Protein AF-A0A2R6EE18-F1 (afdb_monomer)

Radius of gyration: 16.75 Å; Cα contacts (8 Å, |Δi|>4): 139; chains: 1; bounding box: 54×38×44 Å

Sequence (121 aa):
MPPSVARARTWTATSTTGRAPATATWRSQGAEKVIPVQILRSKRIEEQAADDEWLAASTEKGFIAWLNKCTHYCCVPGFKHLPTVNAEQENRVYCQCHQSTYDPFTQKLRTVPGRPRPEDR

Secondary structure (DSSP, 8-state):
-PPP-----------TTS-SPEEEESS-TT-SS--EEEEEE-HHHHHHTTT-HHHHHH-STTEEEEESS-TTTS---EET-S--SSGGGTT-EEEGGGTEEE-TT-----PPPPPPPPS--

Nearest PDB structures (foldseek):
  1ua2-assembly4_D  TM=3.202E-01  e=3.188E+00  Homo sapiens
  6vph-assembly1_A-2  TM=3.956E-01  e=7.258E+00  Homo sapiens

Foldseek 3Di:
DDDDDPDPPDFDAPDPPLFAWGKDFDPCVVNPDTFIKIKGADVLLVVVLVVDVVSVVVDDNRMDMDGQADPPPGAGWGACPDDDPDPVQNGWTFGPPVGDTDHRSDDDDDDDDDDPDDPPD

Mean predicted aligned error: 10.05 Å

Structure (mmCIF, N/CA/C/O backbone):
data_AF-A0A2R6EE18-F1
#
_entry.id   AF-A0A2R6EE18-F1
#
loop_
_atom_site.group_PDB
_atom_site.id
_atom_site.type_symbol
_atom_site.label_atom_id
_atom_site.label_alt_id
_atom_site.label_comp_id
_atom_site.label_asym_id
_atom_site.label_entity_id
_atom_site.label_seq_id
_atom_site.pdbx_PDB_ins_code
_atom_site.Cartn_x
_atom_site.Cartn_y
_atom_site.Cartn_z
_atom_site.occupancy
_atom_site.B_iso_or_equiv
_atom_site.auth_seq_id
_atom_site.auth_comp_id
_atom_site.auth_asym_id
_atom_site.auth_atom_id
_atom_site.pdbx_PDB_model_num
ATOM 1 N N . MET A 1 1 ? -34.864 -3.792 -9.881 1.00 37.97 1 MET A N 1
ATOM 2 C CA . MET A 1 1 ? -34.123 -2.634 -9.333 1.00 37.97 1 MET A CA 1
ATOM 3 C C . MET A 1 1 ? -32.744 -3.120 -8.910 1.00 37.97 1 MET A C 1
ATOM 5 O O . MET A 1 1 ? -32.705 -3.996 -8.056 1.00 37.97 1 MET A O 1
ATOM 9 N N . PRO A 1 2 ? -31.634 -2.666 -9.516 1.00 35.03 2 PRO A N 1
ATOM 10 C CA . PRO A 1 2 ? -30.309 -3.044 -9.036 1.00 35.03 2 PRO A CA 1
ATOM 11 C C . PRO A 1 2 ? -29.978 -2.253 -7.755 1.00 35.03 2 PRO A C 1
ATOM 13 O O . PRO A 1 2 ? -30.399 -1.097 -7.637 1.00 35.03 2 PRO A O 1
ATOM 16 N N . PRO A 1 3 ? -29.262 -2.844 -6.783 1.00 36.88 3 PRO A N 1
ATOM 17 C CA . PRO A 1 3 ? -28.886 -2.148 -5.559 1.00 36.88 3 PRO A CA 1
ATOM 18 C C . PRO A 1 3 ? -27.892 -1.025 -5.873 1.00 36.88 3 PRO A C 1
ATOM 20 O O . PRO A 1 3 ? -26.990 -1.176 -6.700 1.00 36.88 3 PRO A O 1
ATOM 23 N N . SER A 1 4 ? -28.073 0.125 -5.223 1.00 43.38 4 SER A N 1
ATOM 24 C CA . SER A 1 4 ? -27.206 1.283 -5.400 1.00 43.38 4 SER A CA 1
ATOM 25 C C . SER A 1 4 ? -25.805 0.976 -4.869 1.00 43.38 4 SER A C 1
ATOM 27 O O . SER A 1 4 ? -25.587 0.725 -3.686 1.00 43.38 4 SER A O 1
ATOM 29 N N . VAL A 1 5 ? -24.818 1.003 -5.762 1.00 42.66 5 VAL A N 1
ATOM 30 C CA . VAL A 1 5 ? -23.410 0.993 -5.365 1.00 42.66 5 VAL A CA 1
ATOM 31 C C . VAL A 1 5 ? -23.127 2.343 -4.711 1.00 42.66 5 VAL A C 1
ATOM 33 O O . VAL A 1 5 ? -23.147 3.384 -5.375 1.00 42.66 5 VAL A O 1
ATOM 36 N N . ALA A 1 6 ? -22.904 2.337 -3.397 1.00 37.53 6 ALA A N 1
ATOM 37 C CA . ALA A 1 6 ? -22.504 3.514 -2.643 1.00 37.53 6 ALA A CA 1
ATOM 38 C C . ALA A 1 6 ? -21.175 4.041 -3.203 1.00 37.53 6 ALA A C 1
ATOM 40 O O . ALA A 1 6 ? -20.100 3.503 -2.944 1.00 37.53 6 ALA A O 1
ATOM 41 N N . ARG A 1 7 ? -21.252 5.099 -4.014 1.00 40.69 7 ARG A N 1
ATOM 42 C CA . ARG A 1 7 ? -20.076 5.834 -4.479 1.00 40.69 7 ARG A CA 1
ATOM 43 C C . ARG A 1 7 ? -19.453 6.511 -3.263 1.00 40.69 7 ARG A C 1
ATOM 45 O O . ARG A 1 7 ? -20.062 7.422 -2.705 1.00 40.69 7 ARG A O 1
ATOM 52 N N . ALA A 1 8 ? -18.256 6.077 -2.870 1.00 39.00 8 ALA A N 1
ATOM 53 C CA . ALA A 1 8 ? -17.425 6.782 -1.903 1.00 39.00 8 ALA A CA 1
ATOM 54 C C . ALA A 1 8 ? -17.170 8.202 -2.434 1.00 39.00 8 ALA A C 1
ATOM 56 O O . ALA A 1 8 ? -16.373 8.412 -3.349 1.00 39.00 8 ALA A O 1
ATOM 57 N N . ARG A 1 9 ? -17.936 9.174 -1.935 1.00 41.25 9 ARG A N 1
ATOM 58 C CA . ARG A 1 9 ? -17.754 10.587 -2.256 1.00 41.25 9 ARG A CA 1
ATOM 59 C C . ARG A 1 9 ? -16.738 11.146 -1.267 1.00 41.25 9 ARG A C 1
ATOM 61 O O . ARG A 1 9 ? -16.867 10.945 -0.067 1.00 41.25 9 ARG A O 1
ATOM 68 N N . THR A 1 10 ? -15.758 11.850 -1.823 1.00 35.66 10 THR A N 1
ATOM 69 C CA . THR A 1 10 ? -14.679 12.616 -1.178 1.00 35.66 10 THR A CA 1
ATOM 70 C C . THR A 1 10 ? -13.507 11.812 -0.601 1.00 35.66 10 THR A C 1
ATOM 72 O O . THR A 1 10 ? -13.551 11.274 0.498 1.00 35.66 10 THR A O 1
ATOM 75 N N . TRP A 1 11 ? -12.419 11.795 -1.379 1.00 40.06 11 TRP A N 1
ATOM 76 C CA . TRP A 1 11 ? -11.053 11.531 -0.933 1.00 40.06 11 TRP A CA 1
ATOM 77 C C . TRP A 1 11 ? -10.374 12.885 -0.704 1.00 40.06 11 TRP A C 1
ATOM 79 O O . TRP A 1 11 ? -10.297 13.681 -1.640 1.00 40.06 11 TRP A O 1
ATOM 89 N N . THR A 1 12 ? -9.872 13.163 0.498 1.00 34.25 12 THR A N 1
ATOM 90 C CA . THR A 1 12 ? -9.047 14.358 0.734 1.00 34.25 12 THR A CA 1
ATOM 91 C C . THR A 1 12 ? -7.584 13.975 0.534 1.00 34.25 12 THR A C 1
ATOM 93 O O . THR A 1 12 ? -6.972 13.357 1.400 1.00 34.25 12 THR A O 1
ATOM 96 N N . ALA A 1 13 ? -7.026 14.296 -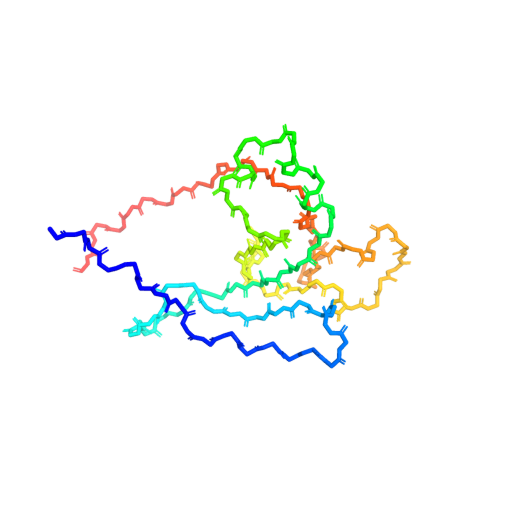0.635 1.00 39.53 13 ALA A N 1
ATOM 97 C CA . ALA A 1 13 ? -5.610 14.097 -0.927 1.00 39.53 13 ALA A CA 1
ATOM 98 C C . ALA A 1 13 ? -4.808 15.334 -0.492 1.00 39.53 13 ALA A C 1
ATOM 100 O O . ALA A 1 13 ? -4.869 16.382 -1.129 1.00 39.53 13 ALA A O 1
ATOM 101 N N . THR A 1 14 ? -4.027 15.221 0.579 1.00 37.19 14 THR A N 1
ATOM 102 C CA . THR A 1 14 ? -3.048 16.233 1.001 1.00 37.19 14 THR A CA 1
ATOM 103 C C . THR A 1 14 ? -1.733 16.039 0.238 1.00 37.19 14 THR A C 1
ATOM 105 O O . THR A 1 14 ? -0.720 15.621 0.787 1.00 37.19 14 THR A O 1
ATOM 108 N N . SER A 1 15 ? -1.740 16.305 -1.071 1.00 43.31 15 SER A N 1
ATOM 109 C CA . SER A 1 15 ? -0.518 16.341 -1.885 1.00 43.31 15 SER A CA 1
ATOM 110 C C . SER A 1 15 ? -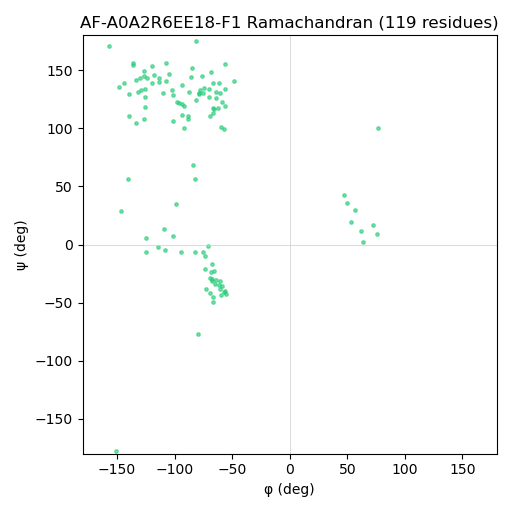0.575 17.489 -2.883 1.00 43.31 15 SER A C 1
ATOM 112 O O . SER A 1 15 ? -1.315 17.436 -3.860 1.00 43.31 15 SER A O 1
ATOM 114 N N . THR A 1 16 ? 0.261 18.503 -2.681 1.00 33.28 16 THR A N 1
ATOM 115 C CA . THR A 1 16 ? 0.424 19.653 -3.587 1.00 33.28 16 THR A CA 1
ATOM 116 C C . THR A 1 16 ? 1.129 19.308 -4.907 1.00 33.28 16 THR A C 1
ATOM 118 O O . THR A 1 16 ? 1.256 20.166 -5.772 1.00 33.28 16 THR A O 1
ATOM 121 N N . THR A 1 17 ? 1.553 18.055 -5.110 1.00 40.56 17 THR A N 1
ATOM 1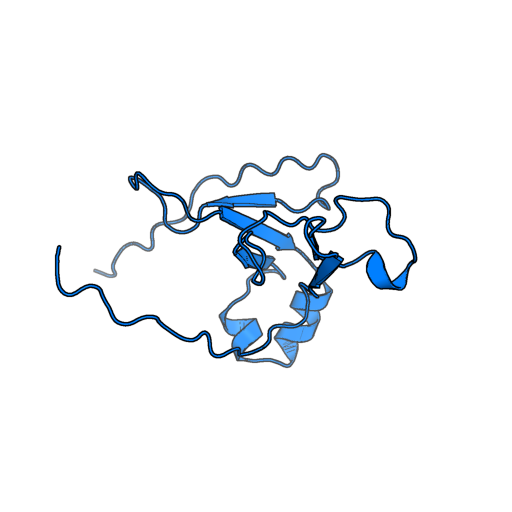22 C CA . THR A 1 17 ? 2.240 17.589 -6.332 1.00 40.56 17 THR A CA 1
ATOM 123 C C . THR A 1 17 ? 1.572 16.388 -7.010 1.00 40.56 17 THR A C 1
ATOM 125 O O . THR A 1 17 ? 2.129 15.846 -7.967 1.00 40.56 17 THR A O 1
ATOM 128 N N . GLY A 1 18 ? 0.400 15.945 -6.532 1.00 45.53 18 GLY A N 1
ATOM 129 C CA . GLY A 1 18 ? -0.327 14.786 -7.076 1.00 45.53 18 GLY A CA 1
ATOM 130 C C . GLY A 1 18 ? 0.429 13.449 -6.984 1.00 45.53 18 GLY A C 1
ATOM 131 O O . GLY A 1 18 ? 0.028 12.475 -7.616 1.00 45.53 18 GLY A O 1
ATOM 132 N N . ARG A 1 19 ? 1.540 13.406 -6.234 1.00 57.47 19 ARG A N 1
ATOM 133 C CA . ARG A 1 19 ? 2.492 12.280 -6.166 1.00 57.47 19 ARG A CA 1
ATOM 134 C C . ARG A 1 19 ? 2.734 11.749 -4.753 1.00 57.47 19 ARG A C 1
ATOM 136 O O . ARG A 1 19 ? 3.427 10.746 -4.609 1.00 57.47 19 ARG A O 1
ATOM 143 N N . ALA A 1 20 ? 2.194 12.398 -3.720 1.00 69.69 20 ALA A N 1
ATOM 144 C CA . ALA A 1 20 ? 2.290 11.892 -2.353 1.00 69.69 20 ALA A CA 1
ATOM 145 C C . ALA A 1 20 ? 1.145 10.902 -2.070 1.00 69.69 20 ALA A C 1
ATOM 147 O O . ALA A 1 20 ? 0.034 11.095 -2.576 1.00 69.69 20 ALA A O 1
ATOM 148 N N . PRO A 1 21 ? 1.402 9.841 -1.289 1.00 85.75 21 PRO A N 1
ATOM 149 C CA . PRO A 1 21 ? 0.380 8.867 -0.936 1.00 85.75 21 PRO A CA 1
ATOM 150 C C . PRO A 1 21 ? -0.756 9.542 -0.158 1.00 85.75 21 PRO A C 1
ATOM 152 O O . PRO A 1 21 ? -0.521 10.372 0.720 1.00 85.75 21 PRO A O 1
ATOM 155 N N . ALA A 1 22 ? -1.996 9.166 -0.459 1.00 89.81 22 ALA A N 1
ATOM 156 C CA . ALA A 1 22 ? -3.153 9.579 0.321 1.00 89.81 22 ALA A CA 1
ATOM 157 C C . ALA A 1 22 ? -3.345 8.641 1.520 1.00 89.81 22 ALA A C 1
ATOM 159 O O . ALA A 1 22 ? -2.992 7.462 1.475 1.00 89.81 22 ALA A O 1
ATOM 160 N N . THR A 1 23 ? -3.931 9.159 2.596 1.00 89.19 23 THR A N 1
ATOM 161 C CA . THR A 1 23 ? -4.350 8.357 3.754 1.00 89.19 23 THR A CA 1
ATOM 162 C C . THR A 1 23 ? -5.868 8.374 3.839 1.00 89.19 23 THR A C 1
ATOM 164 O O . THR A 1 23 ? -6.489 9.404 3.591 1.00 89.19 23 THR A O 1
ATOM 167 N N . ALA A 1 24 ? -6.469 7.236 4.175 1.00 89.88 24 ALA A N 1
ATOM 168 C CA . ALA A 1 24 ? -7.913 7.107 4.311 1.00 89.88 24 ALA A CA 1
ATOM 169 C C . ALA A 1 24 ? -8.287 6.031 5.334 1.00 89.88 24 ALA A C 1
ATOM 171 O O . ALA A 1 24 ? -7.425 5.400 5.951 1.00 89.88 24 ALA A O 1
ATOM 172 N N . THR A 1 25 ? -9.587 5.803 5.494 1.00 91.38 25 THR A N 1
ATOM 173 C CA . THR A 1 25 ? -10.130 4.712 6.298 1.00 91.38 25 THR A CA 1
ATOM 174 C C . THR A 1 25 ? -10.983 3.786 5.436 1.00 91.38 25 THR A C 1
ATOM 176 O O . THR A 1 25 ? -11.729 4.221 4.559 1.00 91.38 25 THR A O 1
ATOM 179 N N . TRP A 1 26 ? -10.858 2.479 5.656 1.00 87.31 26 TRP A N 1
ATOM 180 C CA . TRP A 1 26 ? -11.571 1.468 4.880 1.00 87.31 26 TRP A CA 1
ATOM 181 C C . TRP A 1 26 ? -12.885 1.069 5.552 1.00 87.31 26 TRP A C 1
ATOM 183 O O . TRP A 1 26 ? -12.869 0.574 6.678 1.00 87.31 26 TRP A O 1
ATOM 193 N N . ARG A 1 27 ? -14.008 1.253 4.837 1.00 83.19 27 ARG A N 1
ATOM 194 C CA . ARG A 1 27 ? -15.371 0.834 5.239 1.00 83.19 27 ARG A CA 1
ATOM 195 C C . ARG A 1 27 ? -15.731 1.209 6.683 1.00 83.19 27 ARG A C 1
ATOM 197 O O . ARG A 1 27 ? -16.288 0.401 7.418 1.00 83.19 27 ARG A O 1
ATOM 204 N N . SER A 1 28 ? -15.373 2.420 7.100 1.00 84.19 28 SER A N 1
ATOM 205 C CA . SER A 1 28 ? -15.491 2.850 8.496 1.00 84.19 28 SER A CA 1
ATOM 206 C C . SER A 1 28 ? -16.585 3.894 8.734 1.00 84.19 28 SER A C 1
ATOM 208 O O . SER A 1 28 ? -16.584 4.549 9.773 1.00 84.19 28 SER A O 1
ATOM 210 N N . GLN A 1 29 ? -17.491 4.111 7.777 1.00 84.75 29 GLN A N 1
ATOM 211 C CA . GLN A 1 29 ? -18.614 5.030 7.953 1.00 84.75 29 GLN A CA 1
ATOM 212 C C . GLN A 1 29 ? -19.512 4.533 9.096 1.00 84.75 29 GLN A C 1
ATOM 214 O O . GLN A 1 29 ? -20.063 3.439 9.016 1.00 84.75 29 GLN A O 1
ATOM 219 N N . GLY A 1 30 ? -19.638 5.332 10.160 1.00 83.19 30 GLY A N 1
ATOM 220 C CA . GLY A 1 30 ? -20.435 4.987 11.344 1.00 83.19 30 GLY A CA 1
ATOM 221 C C . GLY A 1 30 ? -19.792 3.968 12.293 1.00 83.19 30 GLY A C 1
ATOM 222 O O . GLY A 1 30 ? -20.461 3.508 13.211 1.00 83.19 30 GLY A O 1
ATOM 223 N N . ALA A 1 31 ? -18.519 3.606 12.098 1.00 87.75 31 ALA A N 1
ATOM 224 C CA . ALA A 1 31 ? -17.801 2.701 12.994 1.00 87.75 31 ALA A CA 1
ATOM 225 C C . ALA A 1 31 ? -17.022 3.476 14.070 1.00 87.75 31 ALA A C 1
ATOM 227 O O . ALA A 1 31 ? -16.318 4.433 13.754 1.00 87.75 31 ALA A O 1
ATOM 228 N N . GLU A 1 32 ? -17.068 3.012 15.324 1.00 86.19 32 GLU A N 1
ATOM 229 C CA . GLU A 1 32 ? -16.244 3.566 16.415 1.00 86.19 32 GLU A CA 1
ATOM 230 C C . GLU A 1 32 ? -14.743 3.343 16.184 1.00 86.19 32 GLU A C 1
ATOM 232 O O . GLU A 1 32 ? -13.907 4.170 16.545 1.00 86.19 32 GLU A O 1
ATOM 237 N N . LYS A 1 33 ? -14.389 2.209 15.567 1.00 84.50 33 LYS A N 1
ATOM 238 C CA . LYS A 1 33 ? -13.010 1.843 15.231 1.00 84.50 33 LYS A CA 1
ATOM 239 C C . LYS A 1 33 ? -12.818 1.909 13.725 1.00 84.50 33 LYS A C 1
ATOM 241 O O . LYS A 1 33 ? -13.580 1.320 12.963 1.00 84.50 33 LYS A O 1
ATOM 246 N N . VAL A 1 34 ? -11.757 2.590 13.304 1.00 89.12 34 VAL A N 1
ATOM 247 C CA . VAL A 1 34 ? -11.422 2.778 11.891 1.00 89.12 34 VAL A CA 1
ATOM 248 C C . VAL A 1 34 ? -10.254 1.890 11.472 1.00 89.12 34 VAL A C 1
ATOM 250 O O . VAL A 1 34 ? -9.337 1.630 12.252 1.00 89.12 34 VAL A O 1
ATOM 253 N N . ILE A 1 35 ? -10.271 1.443 10.217 1.00 88.62 35 ILE A N 1
ATOM 254 C CA . ILE A 1 35 ? -9.180 0.676 9.611 1.00 88.62 35 ILE A CA 1
ATOM 255 C C . ILE A 1 35 ? -8.371 1.635 8.730 1.00 88.62 35 ILE A C 1
ATOM 257 O O . ILE A 1 35 ? -8.872 2.019 7.671 1.00 88.62 35 ILE A O 1
ATOM 261 N N . PRO A 1 36 ? -7.160 2.060 9.137 1.00 90.31 36 PRO A N 1
ATOM 262 C CA . PRO A 1 36 ? -6.388 3.025 8.366 1.00 90.31 36 PRO A CA 1
ATOM 263 C C . PRO A 1 36 ? -5.786 2.359 7.128 1.00 90.31 36 PRO A C 1
ATOM 265 O O . PRO A 1 36 ? -5.196 1.283 7.219 1.00 90.31 36 PRO A O 1
ATOM 268 N N . VAL A 1 37 ? -5.881 3.020 5.982 1.00 92.00 37 VAL A N 1
ATOM 269 C CA . VAL A 1 37 ? -5.257 2.587 4.729 1.00 92.00 37 VAL A CA 1
ATOM 270 C C . VAL A 1 37 ? -4.407 3.701 4.138 1.00 92.00 37 VAL A C 1
ATOM 272 O O . VAL A 1 37 ? -4.704 4.885 4.305 1.00 92.00 37 VAL A O 1
ATOM 275 N N . GLN A 1 38 ? -3.345 3.312 3.442 1.00 92.19 38 GLN A N 1
ATOM 276 C CA . GLN A 1 38 ? -2.561 4.206 2.599 1.00 92.19 38 GLN A CA 1
ATOM 277 C C . GLN A 1 38 ? -2.846 3.874 1.137 1.00 92.19 38 GLN A C 1
ATOM 279 O O . GLN A 1 38 ? -3.018 2.706 0.794 1.00 92.19 38 GLN A O 1
ATOM 284 N N . ILE A 1 39 ? -2.946 4.908 0.306 1.00 92.62 39 ILE A N 1
ATOM 285 C CA . ILE A 1 39 ? -3.360 4.821 -1.091 1.00 92.62 39 ILE A CA 1
ATOM 286 C C . ILE A 1 39 ? -2.302 5.483 -1.958 1.00 92.62 39 ILE A C 1
ATOM 288 O O . ILE A 1 39 ? -1.864 6.601 -1.682 1.00 92.62 39 ILE A O 1
ATOM 292 N N . LEU A 1 40 ? -1.924 4.806 -3.034 1.00 91.69 40 LEU A N 1
ATOM 293 C CA . LEU A 1 40 ? -0.956 5.286 -4.008 1.00 91.69 40 LEU A CA 1
ATOM 294 C C . LEU A 1 40 ? -1.494 5.069 -5.420 1.00 91.69 40 LEU A C 1
ATOM 296 O O . LEU A 1 40 ? -2.088 4.033 -5.702 1.00 91.69 40 LEU A O 1
ATOM 300 N N . ARG A 1 41 ? -1.240 6.026 -6.316 1.00 92.00 41 ARG A N 1
ATOM 301 C CA . ARG A 1 41 ? -1.407 5.836 -7.759 1.00 92.00 41 ARG A CA 1
ATOM 302 C C . ARG A 1 41 ? -0.045 5.616 -8.411 1.00 92.00 41 ARG A C 1
ATOM 304 O O . ARG A 1 41 ? 0.875 6.391 -8.155 1.00 92.00 41 ARG A O 1
ATOM 311 N N . SER A 1 42 ? 0.083 4.605 -9.269 1.00 90.69 42 SER A N 1
ATOM 312 C CA . SER A 1 42 ? 1.339 4.302 -9.963 1.00 90.69 42 SER A CA 1
ATOM 313 C C . SER A 1 42 ? 1.119 3.696 -11.347 1.00 90.69 42 SER A C 1
ATOM 315 O O . SER A 1 42 ? 0.340 2.759 -11.493 1.00 90.69 42 SER A O 1
ATOM 317 N N . LYS A 1 43 ? 1.881 4.172 -12.344 1.00 92.62 43 LYS A N 1
ATOM 318 C CA . LYS A 1 43 ? 1.915 3.574 -13.691 1.00 92.62 43 LYS A CA 1
ATOM 319 C C . LYS A 1 43 ? 2.393 2.124 -13.678 1.00 92.62 43 LYS A C 1
ATOM 321 O O . LYS A 1 43 ? 1.882 1.322 -14.438 1.00 92.62 43 LYS A O 1
ATOM 326 N N . ARG A 1 44 ? 3.283 1.767 -12.745 1.00 91.75 44 ARG A N 1
ATOM 327 C CA . ARG A 1 44 ? 3.735 0.380 -12.574 1.00 91.75 44 ARG A CA 1
ATOM 328 C C . ARG A 1 44 ? 2.572 -0.571 -12.272 1.00 91.75 44 ARG A C 1
ATOM 330 O O . ARG A 1 44 ? 2.593 -1.698 -12.736 1.00 91.75 44 ARG A O 1
ATOM 337 N N . ILE A 1 45 ? 1.567 -0.117 -11.516 1.00 94.06 45 ILE A N 1
ATOM 338 C CA . ILE A 1 45 ? 0.360 -0.915 -11.253 1.00 94.06 45 ILE A CA 1
ATOM 339 C C . ILE A 1 45 ? -0.517 -0.992 -12.509 1.00 94.06 45 ILE A C 1
ATOM 341 O O . ILE A 1 45 ? -1.065 -2.051 -12.780 1.00 94.06 45 ILE A O 1
ATOM 345 N N . GLU A 1 46 ? -0.634 0.096 -13.284 1.00 93.88 46 GLU A N 1
ATOM 346 C CA . GLU A 1 46 ? -1.359 0.083 -14.571 1.00 93.88 46 GLU A CA 1
ATOM 347 C C . GLU A 1 46 ? -0.735 -0.924 -15.550 1.00 93.88 46 GLU A C 1
ATOM 349 O O . GLU A 1 46 ? -1.457 -1.690 -16.175 1.00 93.88 46 GLU A O 1
ATOM 354 N N . GLU A 1 47 ? 0.596 -0.949 -15.637 1.00 95.19 47 GLU A N 1
ATOM 355 C CA . GLU A 1 47 ? 1.359 -1.876 -16.479 1.00 95.19 47 GLU A CA 1
ATOM 356 C C . GLU A 1 47 ? 1.219 -3.324 -15.994 1.00 95.19 47 GLU A C 1
ATOM 358 O O . GLU A 1 47 ? 0.871 -4.197 -16.778 1.00 95.19 47 GLU A O 1
ATOM 363 N N . GLN A 1 48 ? 1.413 -3.586 -14.696 1.00 94.56 48 GLN A N 1
ATOM 364 C CA . GLN A 1 48 ? 1.261 -4.933 -14.127 1.00 94.56 48 GLN A CA 1
ATOM 365 C C . GLN A 1 48 ? -0.164 -5.483 -14.288 1.00 94.56 48 GLN A C 1
ATOM 367 O O . GLN A 1 48 ? -0.339 -6.677 -14.502 1.00 94.56 48 GLN A O 1
ATOM 372 N N . ALA A 1 49 ? -1.184 -4.626 -14.201 1.00 95.00 49 ALA A N 1
ATOM 373 C CA . ALA A 1 49 ? -2.578 -5.024 -14.368 1.00 95.00 49 ALA A CA 1
ATOM 374 C C . ALA A 1 49 ? -2.918 -5.461 -15.803 1.00 95.00 49 ALA A C 1
ATOM 376 O O . ALA A 1 49 ? -3.948 -6.095 -16.002 1.00 95.00 49 ALA A O 1
ATOM 377 N N . ALA A 1 50 ? -2.088 -5.143 -16.802 1.00 94.88 50 ALA A N 1
ATOM 378 C CA . ALA A 1 50 ? -2.288 -5.652 -18.157 1.00 94.88 50 ALA A CA 1
ATOM 379 C C . ALA A 1 50 ? -2.075 -7.175 -18.242 1.00 94.88 50 ALA A C 1
ATOM 381 O O . ALA A 1 50 ? -2.730 -7.830 -19.050 1.00 94.88 50 ALA A O 1
ATOM 382 N N . ASP A 1 51 ? -1.212 -7.722 -17.378 1.00 95.19 51 ASP A N 1
ATOM 383 C CA . ASP A 1 51 ? -0.774 -9.123 -17.407 1.00 95.19 51 ASP A CA 1
ATOM 384 C C . ASP A 1 51 ? -1.231 -9.943 -16.176 1.00 95.19 51 ASP A C 1
ATOM 386 O O . ASP A 1 51 ? -0.967 -11.143 -16.098 1.00 95.19 51 ASP A O 1
ATOM 390 N N . ASP A 1 52 ? -1.917 -9.327 -15.205 1.00 94.31 52 ASP A N 1
ATOM 391 C CA . ASP A 1 52 ? -2.406 -9.966 -13.973 1.00 94.31 52 ASP A CA 1
ATOM 392 C C . ASP A 1 52 ? -3.913 -9.714 -13.790 1.00 94.31 52 ASP A C 1
ATOM 394 O O . ASP A 1 52 ? -4.342 -8.610 -13.448 1.00 94.31 52 ASP A O 1
ATOM 398 N N . GLU A 1 53 ? -4.725 -10.758 -13.995 1.00 93.94 53 GLU A N 1
ATOM 399 C CA . GLU A 1 53 ? -6.191 -10.695 -13.905 1.00 93.94 53 GLU A CA 1
ATOM 400 C C . GLU A 1 53 ? -6.681 -10.271 -12.512 1.00 93.94 53 GLU A C 1
ATOM 402 O O . GLU A 1 53 ? -7.635 -9.498 -12.384 1.00 93.94 53 GLU A O 1
ATOM 407 N N . TRP A 1 54 ? -6.023 -10.742 -11.451 1.00 91.56 54 TRP A N 1
ATOM 408 C CA . TRP A 1 54 ? -6.406 -10.395 -10.086 1.00 91.56 54 TRP A CA 1
ATOM 409 C C . TRP A 1 54 ? -6.114 -8.922 -9.803 1.00 91.56 54 TRP A C 1
ATOM 411 O O . TRP A 1 54 ? -6.933 -8.223 -9.193 1.00 91.56 54 TRP A O 1
ATOM 421 N N . LEU A 1 55 ? -4.965 -8.429 -10.268 1.00 92.94 55 LEU A N 1
ATOM 422 C CA . LEU A 1 55 ? -4.613 -7.024 -10.129 1.00 92.94 55 LEU A CA 1
ATOM 423 C C . LEU A 1 55 ? -5.557 -6.149 -10.958 1.00 92.94 55 LEU A C 1
ATOM 425 O O . LEU A 1 55 ? -6.094 -5.186 -10.416 1.00 92.94 55 LEU A O 1
ATOM 429 N N . ALA A 1 56 ? -5.844 -6.526 -12.207 1.00 94.50 56 ALA A N 1
ATOM 430 C CA . ALA A 1 56 ? -6.797 -5.842 -13.082 1.00 94.50 56 ALA A CA 1
ATOM 431 C C . ALA A 1 56 ? -8.191 -5.720 -12.453 1.00 94.50 56 ALA A C 1
ATOM 433 O O . ALA A 1 56 ? -8.809 -4.659 -12.510 1.00 94.50 56 ALA A O 1
ATOM 434 N N . ALA A 1 57 ? -8.671 -6.786 -11.809 1.00 94.62 57 ALA A N 1
ATOM 435 C CA . ALA A 1 57 ? -9.973 -6.801 -11.149 1.00 94.62 57 ALA A CA 1
ATOM 436 C C . ALA A 1 57 ? -10.008 -5.996 -9.834 1.00 94.62 57 ALA A C 1
ATOM 438 O O . ALA A 1 57 ? -11.086 -5.617 -9.371 1.00 94.62 57 ALA A O 1
ATOM 439 N N . SER A 1 58 ? -8.853 -5.752 -9.207 1.00 92.19 58 SER A N 1
ATOM 440 C CA . SER A 1 58 ? -8.744 -5.122 -7.881 1.00 92.19 58 SER A CA 1
ATOM 441 C C . SER A 1 58 ? -8.197 -3.690 -7.897 1.00 92.19 58 SER A C 1
ATOM 443 O O . SER A 1 58 ? -8.196 -3.029 -6.854 1.00 92.19 58 SER A O 1
ATOM 445 N N . THR A 1 59 ? -7.781 -3.182 -9.060 1.00 92.94 59 THR A N 1
ATOM 446 C CA . THR A 1 59 ? -7.291 -1.812 -9.255 1.00 92.94 59 THR A CA 1
ATOM 447 C C . THR A 1 59 ? -8.142 -1.041 -10.262 1.00 92.94 59 THR A C 1
ATOM 449 O O . THR A 1 59 ? -8.739 -1.596 -11.175 1.00 92.94 59 THR A O 1
ATOM 452 N N . GLU A 1 60 ? -8.165 0.282 -10.126 1.00 93.50 60 GLU A N 1
ATOM 453 C CA . GLU A 1 60 ? -8.669 1.192 -11.154 1.00 93.50 60 GLU A CA 1
ATOM 454 C C . GLU A 1 60 ? -7.599 2.265 -11.376 1.00 93.50 60 GLU A C 1
ATOM 456 O O . GLU A 1 60 ? -7.094 2.814 -10.402 1.00 93.50 60 GLU A O 1
ATOM 461 N N . LYS A 1 61 ? -7.232 2.586 -12.628 1.00 92.06 61 LYS A N 1
ATOM 462 C CA . LYS A 1 61 ? -6.285 3.681 -12.968 1.00 92.06 61 LYS A CA 1
ATOM 463 C C . LYS A 1 61 ? -4.968 3.650 -12.166 1.00 92.06 61 LYS A C 1
ATOM 465 O O . LYS A 1 61 ? -4.456 4.700 -11.760 1.00 92.06 61 LYS A O 1
ATOM 470 N N . GLY A 1 62 ? -4.466 2.448 -11.875 1.00 91.94 62 GLY A N 1
ATOM 471 C CA . GLY A 1 62 ? -3.212 2.246 -11.150 1.00 91.94 62 GLY A CA 1
ATOM 472 C C . GLY A 1 62 ? -3.272 2.566 -9.661 1.00 91.94 62 GLY A C 1
ATOM 473 O O . GLY A 1 62 ? -2.223 2.795 -9.053 1.00 91.94 62 GLY A O 1
ATOM 474 N N . PHE A 1 63 ? -4.467 2.659 -9.073 1.00 93.62 63 PHE A N 1
ATOM 475 C CA . PHE A 1 63 ? -4.625 2.852 -7.637 1.00 93.62 63 PHE A CA 1
ATOM 476 C C . PHE A 1 63 ? -4.418 1.542 -6.878 1.00 93.62 63 PHE A C 1
ATOM 478 O O . PHE A 1 63 ? -5.070 0.535 -7.146 1.00 93.62 63 PHE A O 1
ATOM 485 N N . ILE A 1 64 ? -3.564 1.583 -5.863 1.00 92.44 64 ILE A N 1
ATOM 486 C CA . ILE A 1 64 ? -3.403 0.512 -4.887 1.00 92.44 64 ILE A CA 1
ATOM 487 C C . ILE A 1 64 ? -3.622 1.067 -3.480 1.00 92.44 64 ILE A C 1
ATOM 489 O O . ILE A 1 64 ? -3.233 2.198 -3.178 1.00 92.44 64 ILE A O 1
ATOM 493 N N . ALA A 1 65 ? -4.239 0.262 -2.619 1.00 91.94 65 ALA A N 1
ATOM 494 C CA . ALA A 1 65 ? -4.397 0.548 -1.204 1.00 91.94 65 ALA A CA 1
ATOM 495 C C . ALA A 1 65 ? -3.866 -0.610 -0.352 1.00 91.94 65 ALA A C 1
ATOM 497 O O . ALA A 1 65 ? -4.028 -1.776 -0.710 1.00 91.94 65 ALA A O 1
ATOM 498 N N . TRP A 1 66 ? -3.277 -0.299 0.801 1.00 90.56 66 TRP A N 1
ATOM 499 C CA . TRP A 1 66 ? -2.891 -1.300 1.797 1.00 90.56 66 TRP A CA 1
ATOM 500 C C . TRP A 1 66 ? -3.252 -0.855 3.209 1.00 90.56 66 TRP A C 1
ATOM 502 O O . TRP A 1 66 ? -3.335 0.340 3.506 1.00 90.56 66 TRP A O 1
ATOM 512 N N . LEU A 1 67 ? -3.451 -1.836 4.094 1.00 90.31 67 LEU A N 1
ATOM 513 C CA . LEU A 1 67 ? -3.631 -1.598 5.522 1.00 90.31 67 LEU A CA 1
ATOM 514 C C . LEU A 1 67 ? -2.396 -0.882 6.069 1.00 90.31 67 LEU A C 1
ATOM 516 O O . LEU A 1 67 ? -1.283 -1.402 5.991 1.00 90.31 67 LEU A O 1
ATOM 520 N N . ASN A 1 68 ? -2.592 0.289 6.668 1.00 90.12 68 ASN A N 1
ATOM 521 C CA . ASN A 1 68 ? -1.499 1.093 7.194 1.00 90.12 68 ASN A CA 1
ATOM 522 C C . ASN A 1 68 ? -1.068 0.613 8.593 1.00 90.12 68 ASN A C 1
ATOM 524 O O . ASN A 1 68 ? -1.120 1.349 9.583 1.00 90.12 68 ASN A O 1
ATOM 528 N N . LYS A 1 69 ? -0.705 -0.673 8.678 1.00 89.56 69 LYS A N 1
ATOM 529 C CA . LYS A 1 69 ? -0.228 -1.353 9.883 1.00 89.56 69 LYS A CA 1
ATOM 530 C C . LYS A 1 69 ? 0.913 -2.299 9.548 1.00 89.56 69 LYS A C 1
ATOM 532 O O . LYS A 1 69 ? 0.810 -3.140 8.662 1.00 89.56 69 LYS A O 1
ATOM 537 N N . CYS A 1 70 ? 1.992 -2.166 10.307 1.00 89.94 70 CYS A N 1
ATOM 538 C CA . CYS A 1 70 ? 3.128 -3.065 10.268 1.00 89.94 70 CYS A CA 1
ATOM 539 C C . CYS A 1 70 ? 2.702 -4.467 10.720 1.00 89.94 70 CYS A C 1
ATOM 541 O O . CYS A 1 70 ? 2.078 -4.631 11.770 1.00 89.94 70 CYS A O 1
ATOM 543 N N . THR A 1 71 ? 3.086 -5.472 9.939 1.00 87.69 71 THR A N 1
ATOM 544 C CA . THR A 1 71 ? 2.793 -6.890 10.196 1.00 87.69 71 THR A CA 1
ATOM 545 C C . THR A 1 71 ? 3.655 -7.496 11.302 1.00 87.69 71 THR A C 1
ATOM 547 O O . THR A 1 71 ? 3.440 -8.649 11.653 1.00 87.69 71 THR A O 1
ATOM 550 N N . HIS A 1 72 ? 4.644 -6.758 11.819 1.00 86.25 72 HIS A N 1
ATOM 551 C CA . HIS A 1 72 ? 5.421 -7.171 12.983 1.00 86.25 72 HIS A CA 1
ATOM 552 C C . HIS A 1 72 ? 4.631 -6.883 14.270 1.00 86.25 72 HIS A C 1
ATOM 554 O O . HIS A 1 72 ? 4.006 -7.789 14.804 1.00 86.25 72 HIS A O 1
ATOM 560 N N . TYR A 1 73 ? 4.577 -5.618 14.716 1.00 76.06 73 TYR A N 1
ATOM 561 C CA . TYR A 1 73 ? 3.879 -5.218 15.951 1.00 76.06 73 TYR A CA 1
ATOM 562 C C . TYR A 1 73 ? 3.131 -3.877 15.831 1.00 76.06 73 TYR A C 1
ATOM 564 O O . TYR A 1 73 ? 3.341 -2.947 16.603 1.00 76.06 73 TYR A O 1
ATOM 572 N N . CYS A 1 74 ? 2.221 -3.774 14.856 1.00 77.44 74 CYS A N 1
ATOM 573 C CA . CYS A 1 74 ? 1.141 -2.769 14.784 1.00 77.44 74 CYS A CA 1
ATOM 574 C C . CYS A 1 74 ? 1.524 -1.276 14.654 1.00 77.44 74 CYS A C 1
ATOM 576 O O . CYS A 1 74 ? 0.619 -0.431 14.585 1.00 77.44 74 CYS A O 1
ATOM 578 N N . CYS A 1 75 ? 2.815 -0.934 14.569 1.00 88.44 75 CYS A N 1
ATOM 579 C CA . CYS A 1 75 ? 3.275 0.414 14.219 1.00 88.44 75 CYS A CA 1
ATOM 580 C C . CYS A 1 75 ? 2.694 0.872 12.867 1.00 88.44 75 CYS A C 1
ATOM 582 O O . CYS A 1 75 ? 2.338 0.046 12.024 1.00 88.44 75 CYS A O 1
ATOM 584 N N . VAL A 1 76 ? 2.592 2.185 12.653 1.00 88.75 76 VAL A N 1
ATOM 585 C CA . VAL A 1 76 ? 2.099 2.766 11.394 1.00 88.75 76 VAL A CA 1
ATOM 586 C C . VAL A 1 76 ? 3.299 3.073 10.494 1.00 88.75 76 VAL A C 1
ATOM 588 O O . VAL A 1 76 ? 4.100 3.933 10.858 1.00 88.75 76 VAL A O 1
ATOM 591 N N . PRO A 1 77 ? 3.483 2.360 9.369 1.00 88.75 77 PRO A N 1
ATOM 592 C CA . PRO A 1 77 ? 4.557 2.661 8.435 1.00 88.75 77 PRO A CA 1
ATOM 593 C C . PRO A 1 77 ? 4.193 3.824 7.497 1.00 88.75 77 PRO A C 1
ATOM 595 O O . PRO A 1 77 ? 3.062 4.305 7.478 1.00 88.75 77 PRO A O 1
ATOM 598 N N . GLY A 1 78 ? 5.144 4.256 6.668 1.00 85.94 78 GLY A N 1
ATOM 599 C CA . GLY A 1 78 ? 4.878 5.247 5.624 1.00 85.94 78 GLY A CA 1
ATOM 600 C C . GLY A 1 78 ? 5.667 5.002 4.342 1.00 85.94 78 GLY A C 1
ATOM 601 O O . GLY A 1 78 ? 6.855 4.668 4.382 1.00 85.94 78 GLY A O 1
ATOM 602 N N . PHE A 1 79 ? 5.020 5.183 3.192 1.00 88.62 79 PHE A N 1
ATOM 603 C CA . PHE A 1 79 ? 5.689 5.258 1.896 1.00 88.62 79 PHE A CA 1
ATOM 604 C C . PHE A 1 79 ? 6.492 6.556 1.789 1.00 88.62 79 PHE A C 1
ATOM 606 O O . PHE A 1 79 ? 5.937 7.629 2.021 1.00 88.62 79 PHE A O 1
ATOM 613 N N . LYS A 1 80 ? 7.787 6.466 1.458 1.00 82.81 80 LYS A N 1
ATOM 614 C CA . LYS A 1 80 ? 8.679 7.635 1.277 1.00 82.81 80 LYS A CA 1
ATOM 615 C C . LYS A 1 80 ? 8.729 8.629 2.451 1.00 82.81 80 LYS A C 1
ATOM 617 O O . LYS A 1 80 ? 9.125 9.774 2.272 1.00 82.81 80 LYS A O 1
ATOM 622 N N 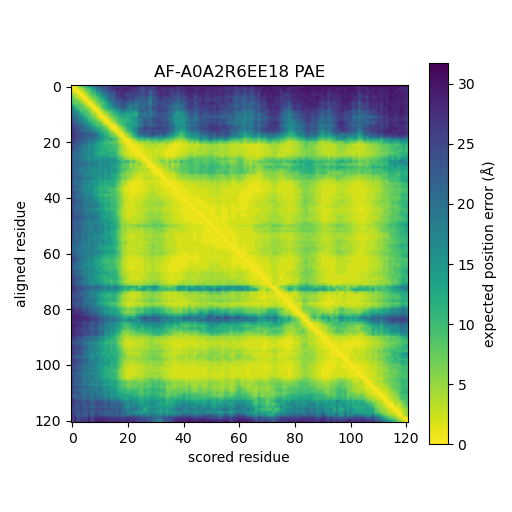. HIS A 1 81 ? 8.324 8.224 3.655 1.00 74.00 81 HIS A N 1
ATOM 623 C CA . HIS A 1 81 ? 8.149 9.160 4.774 1.00 74.00 81 HIS A CA 1
ATOM 624 C C . HIS A 1 81 ? 9.449 9.507 5.517 1.00 74.00 81 HIS A C 1
ATOM 626 O O . HIS A 1 81 ? 9.431 10.355 6.405 1.00 74.00 81 HIS A O 1
ATOM 632 N N . LEU A 1 82 ? 10.562 8.850 5.183 1.00 71.38 82 LEU A N 1
ATOM 633 C CA . LEU A 1 82 ? 11.857 9.058 5.822 1.00 71.38 82 LEU A CA 1
ATOM 634 C C . LEU A 1 82 ? 12.981 9.126 4.796 1.00 71.38 82 LEU A C 1
ATOM 636 O O . LEU A 1 82 ? 12.834 8.547 3.716 1.00 71.38 82 LEU A O 1
ATOM 640 N N . PRO A 1 83 ? 14.105 9.781 5.145 1.00 65.81 83 PRO A N 1
ATOM 641 C CA . PRO A 1 83 ? 15.296 9.788 4.313 1.00 65.81 83 PRO A CA 1
ATOM 642 C C . PRO A 1 83 ? 15.730 8.348 4.052 1.00 65.81 83 PRO A C 1
ATOM 644 O O . PRO A 1 83 ? 15.994 7.581 4.979 1.00 65.81 83 PRO A O 1
ATOM 647 N N . THR A 1 84 ? 15.748 7.960 2.786 1.00 61.31 84 THR A N 1
ATOM 648 C CA . THR A 1 84 ? 16.146 6.614 2.391 1.00 61.31 84 THR A CA 1
ATOM 649 C C . THR A 1 84 ? 17.662 6.515 2.439 1.00 61.31 84 THR A C 1
ATOM 651 O O . THR A 1 84 ? 18.347 7.386 1.910 1.00 61.31 84 THR A O 1
ATOM 654 N N . VAL A 1 85 ? 18.195 5.451 3.041 1.00 59.31 85 VAL A N 1
ATOM 655 C CA . VAL A 1 85 ? 19.650 5.211 3.092 1.00 59.31 85 VAL A CA 1
ATOM 656 C C . VAL A 1 85 ? 20.250 4.947 1.706 1.00 59.31 85 VAL A C 1
ATOM 658 O O . VAL A 1 85 ? 21.443 5.167 1.519 1.00 59.31 85 VAL A O 1
ATOM 661 N N . ASN A 1 86 ? 19.446 4.508 0.727 1.00 67.44 86 ASN A N 1
ATOM 662 C CA . ASN A 1 86 ? 19.859 4.317 -0.667 1.00 67.44 86 ASN A CA 1
ATOM 663 C C . ASN A 1 86 ? 18.667 4.369 -1.654 1.00 67.44 86 ASN A C 1
ATOM 665 O O . ASN A 1 86 ? 17.502 4.353 -1.247 1.00 67.44 86 ASN A O 1
ATOM 669 N N . ALA A 1 87 ? 18.966 4.400 -2.959 1.00 71.88 87 ALA A N 1
ATOM 670 C CA . ALA A 1 87 ? 17.973 4.479 -4.040 1.00 71.88 87 ALA A CA 1
ATOM 671 C C . ALA A 1 87 ? 17.038 3.252 -4.118 1.00 71.88 87 ALA A C 1
ATOM 673 O O . ALA A 1 87 ? 15.869 3.372 -4.481 1.00 71.88 87 ALA A O 1
ATOM 674 N N . GLU A 1 88 ? 17.513 2.067 -3.727 1.00 70.69 88 GLU A N 1
ATOM 675 C CA . GLU A 1 88 ? 16.734 0.817 -3.744 1.00 70.69 88 GLU A CA 1
ATOM 676 C C . GLU A 1 88 ? 15.592 0.818 -2.714 1.00 70.69 88 GLU A C 1
ATOM 678 O O . GLU A 1 88 ? 14.589 0.102 -2.855 1.00 70.69 88 GLU A O 1
ATOM 683 N N . GLN A 1 89 ? 15.739 1.633 -1.668 1.00 72.69 89 GLN A N 1
ATOM 684 C CA . GLN A 1 89 ? 14.744 1.817 -0.622 1.00 72.69 89 GLN A CA 1
ATOM 685 C C . GLN A 1 89 ? 13.815 3.008 -0.866 1.00 72.69 89 GLN A C 1
ATOM 687 O O . GLN A 1 89 ? 12.827 3.146 -0.145 1.00 72.69 89 GLN A O 1
ATOM 692 N N . GLU A 1 90 ? 14.064 3.819 -1.901 1.00 80.12 90 GLU A N 1
ATOM 693 C CA . GLU A 1 90 ? 13.296 5.038 -2.163 1.00 80.12 90 GLU A CA 1
ATOM 694 C C . GLU A 1 90 ? 11.802 4.747 -2.322 1.00 80.12 90 GLU A C 1
ATOM 696 O O . GLU A 1 90 ? 10.962 5.447 -1.779 1.00 80.12 90 GLU A O 1
ATOM 701 N N . ASN A 1 91 ? 11.436 3.667 -3.007 1.00 87.31 91 ASN A N 1
ATOM 702 C CA . ASN A 1 91 ? 10.041 3.334 -3.289 1.00 87.31 91 ASN A CA 1
ATOM 703 C C . ASN A 1 91 ? 9.469 2.278 -2.323 1.00 87.31 91 ASN A C 1
ATOM 705 O O . ASN A 1 91 ? 8.667 1.435 -2.725 1.00 87.31 91 ASN A O 1
ATOM 709 N N . ARG A 1 92 ? 9.887 2.301 -1.051 1.00 88.94 92 ARG A N 1
ATOM 710 C CA . ARG A 1 92 ? 9.433 1.356 -0.017 1.00 88.94 92 ARG A CA 1
ATOM 711 C C . ARG A 1 92 ? 8.498 2.007 0.996 1.00 88.94 92 ARG A C 1
ATOM 713 O O . ARG A 1 92 ? 8.528 3.211 1.250 1.00 88.94 92 ARG A O 1
ATOM 720 N N . VAL A 1 93 ? 7.691 1.161 1.623 1.00 90.38 93 VAL A N 1
ATOM 721 C CA . VAL A 1 93 ? 6.960 1.481 2.850 1.00 90.38 93 VAL A CA 1
ATOM 722 C C . VAL A 1 93 ? 7.833 1.064 4.026 1.00 90.38 93 VAL A C 1
ATOM 724 O O . VAL A 1 93 ? 8.185 -0.109 4.140 1.00 90.38 93 VAL A O 1
ATOM 727 N N . TYR A 1 94 ? 8.203 2.015 4.881 1.00 88.62 94 TYR A N 1
ATOM 728 C CA . TYR A 1 94 ? 9.172 1.790 5.956 1.00 88.62 94 TYR A CA 1
ATOM 729 C C . TYR A 1 94 ? 8.520 1.897 7.341 1.00 88.62 94 TYR A C 1
ATOM 731 O O . TYR A 1 94 ? 7.631 2.722 7.550 1.00 88.62 94 TYR A O 1
ATOM 739 N N . CYS A 1 95 ? 8.950 1.062 8.291 1.00 89.38 95 CYS A N 1
ATOM 740 C CA . CYS A 1 95 ? 8.496 1.053 9.682 1.00 89.38 95 CYS A CA 1
ATOM 741 C C . CYS A 1 95 ? 9.688 1.162 10.647 1.00 89.38 95 CYS A C 1
ATOM 743 O O . CYS A 1 95 ? 10.496 0.237 10.718 1.00 89.38 95 CYS A O 1
ATOM 745 N N . GLN A 1 96 ? 9.745 2.221 11.467 1.00 85.88 96 GLN A N 1
ATOM 746 C CA . GLN A 1 96 ? 10.921 2.499 12.317 1.00 85.88 96 GLN A CA 1
ATOM 747 C C . GLN A 1 96 ? 11.127 1.505 13.446 1.00 85.88 96 GLN A C 1
ATOM 749 O O . GLN A 1 96 ? 12.259 1.267 13.841 1.00 85.88 96 GLN A O 1
ATOM 754 N N . CYS A 1 97 ? 10.045 0.908 13.946 1.00 88.50 97 CYS A N 1
ATOM 755 C CA . CYS A 1 97 ? 10.086 0.122 15.176 1.00 88.50 97 CYS A CA 1
ATOM 756 C C . CYS A 1 97 ? 11.121 -1.015 15.136 1.00 88.50 97 CYS A C 1
ATOM 758 O O . CYS A 1 97 ? 11.811 -1.249 16.116 1.00 88.50 97 CYS A O 1
ATOM 760 N N . HIS A 1 98 ? 11.237 -1.703 13.997 1.00 90.25 98 HIS A N 1
ATOM 761 C CA . HIS A 1 98 ? 12.152 -2.840 13.820 1.00 90.25 98 HIS A CA 1
ATOM 762 C C . HIS A 1 98 ? 12.692 -2.902 12.387 1.00 90.25 98 HIS A C 1
ATOM 764 O O . HIS A 1 98 ? 12.934 -3.977 11.847 1.00 90.25 98 HIS A O 1
ATOM 770 N N . GLN A 1 99 ? 12.782 -1.737 11.743 1.00 88.00 99 GLN A N 1
ATOM 771 C CA . GLN A 1 99 ? 13.329 -1.562 10.398 1.00 88.00 99 GLN A CA 1
ATOM 772 C C . GLN A 1 99 ? 12.649 -2.417 9.308 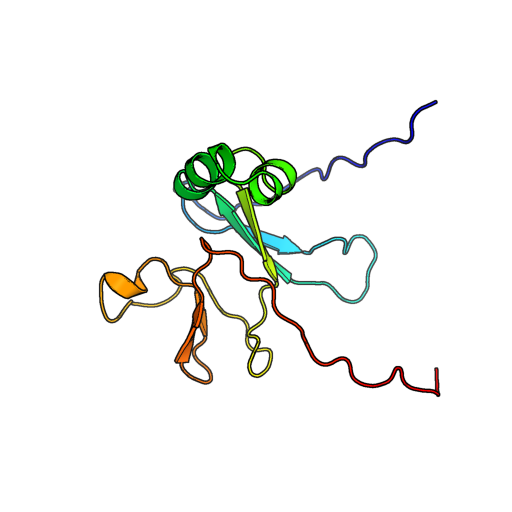1.00 88.00 99 GLN A C 1
ATOM 774 O O . GLN A 1 99 ? 13.258 -2.788 8.306 1.00 88.00 99 GLN A O 1
ATOM 779 N N . SER A 1 100 ? 11.362 -2.735 9.478 1.00 88.25 100 SER A N 1
ATOM 780 C CA . SER A 1 100 ? 10.617 -3.502 8.478 1.00 88.25 100 SER A CA 1
ATOM 781 C C . SER A 1 100 ? 10.375 -2.655 7.229 1.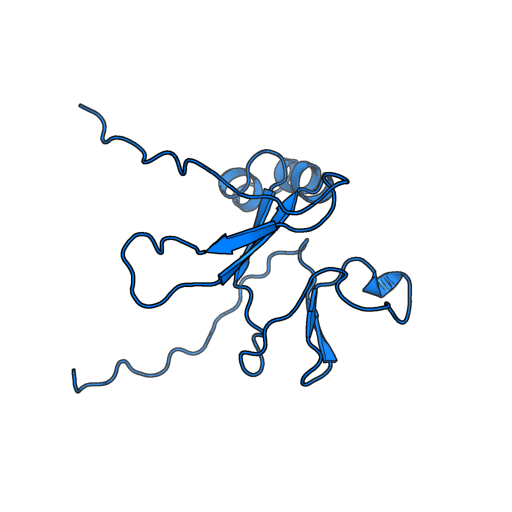00 88.25 100 SER A C 1
ATOM 783 O O . SER A 1 100 ? 9.931 -1.507 7.326 1.00 88.25 100 SER A O 1
ATOM 785 N N . THR A 1 101 ? 10.626 -3.237 6.058 1.00 89.69 101 THR A N 1
ATOM 786 C CA . THR A 1 101 ? 10.342 -2.627 4.755 1.00 89.69 101 THR A CA 1
ATOM 787 C C . THR A 1 101 ? 9.328 -3.463 3.982 1.00 89.69 101 THR A C 1
ATOM 789 O O . THR A 1 101 ? 9.315 -4.692 4.069 1.00 89.69 101 THR A O 1
ATOM 792 N N . TYR A 1 102 ? 8.471 -2.796 3.212 1.00 89.62 102 TYR A N 1
ATOM 793 C CA . TYR A 1 102 ? 7.492 -3.440 2.343 1.00 89.62 102 TYR A CA 1
ATOM 794 C C . TYR A 1 102 ? 7.572 -2.859 0.932 1.00 89.62 102 TYR A C 1
ATOM 796 O O . TYR A 1 102 ? 7.816 -1.664 0.748 1.00 89.62 102 TYR A O 1
ATOM 804 N N . ASP A 1 103 ? 7.376 -3.723 -0.063 1.00 91.31 103 ASP A N 1
ATOM 805 C CA . ASP A 1 103 ? 7.166 -3.324 -1.453 1.00 91.31 103 ASP A CA 1
ATOM 806 C C . ASP A 1 103 ? 5.669 -3.089 -1.689 1.00 91.31 103 ASP A C 1
ATOM 808 O O . ASP A 1 103 ? 4.914 -4.064 -1.670 1.00 91.31 103 ASP A O 1
ATOM 812 N N . PRO A 1 104 ? 5.209 -1.846 -1.904 1.00 90.38 104 PRO A N 1
ATOM 813 C CA . PRO A 1 104 ? 3.806 -1.605 -2.210 1.00 90.38 104 PRO A CA 1
ATOM 814 C C . PRO A 1 104 ? 3.427 -2.021 -3.642 1.00 90.38 104 PRO A C 1
ATOM 816 O O . PRO A 1 104 ? 2.246 -2.040 -3.947 1.00 90.38 104 PRO A O 1
ATOM 819 N N . PHE A 1 105 ? 4.372 -2.360 -4.529 1.00 91.69 105 PHE A N 1
ATOM 820 C CA . PHE A 1 105 ? 4.088 -2.708 -5.935 1.00 91.69 105 PHE A CA 1
ATOM 821 C C . PHE A 1 105 ? 4.088 -4.210 -6.222 1.00 91.69 105 PHE A C 1
ATOM 823 O O . PHE A 1 105 ? 4.055 -4.615 -7.383 1.00 91.69 105 PHE A O 1
ATOM 830 N N . THR A 1 106 ? 4.188 -5.034 -5.181 1.00 89.12 106 THR A N 1
ATOM 831 C CA . THR A 1 106 ? 4.179 -6.490 -5.312 1.00 89.12 106 THR A CA 1
ATOM 832 C C . THR A 1 106 ? 3.225 -7.073 -4.279 1.00 89.12 106 THR A C 1
ATOM 834 O O . THR A 1 106 ? 3.547 -7.147 -3.090 1.00 89.12 106 THR A O 1
ATOM 837 N N . GLN A 1 107 ? 2.049 -7.509 -4.724 1.00 83.50 107 GLN A N 1
ATOM 838 C CA . GLN A 1 107 ? 1.054 -8.149 -3.873 1.00 83.50 107 GLN A CA 1
ATOM 839 C C . GLN A 1 107 ? 1.459 -9.603 -3.644 1.00 83.50 107 GLN A C 1
ATOM 841 O O . GLN 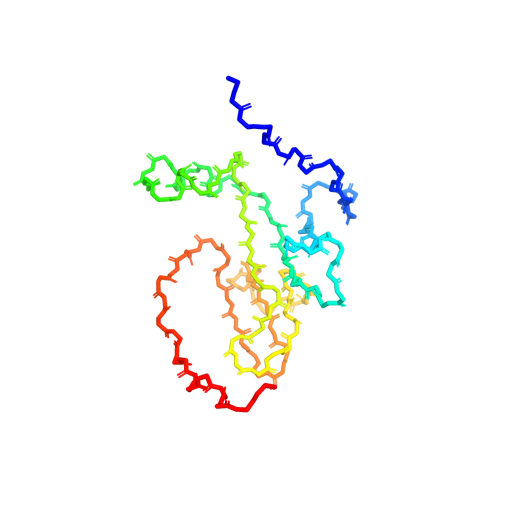A 1 107 ? 1.826 -10.329 -4.564 1.00 83.50 107 GLN A O 1
ATOM 846 N N . LYS A 1 108 ? 1.451 -10.030 -2.381 1.00 82.38 108 LYS A N 1
ATOM 847 C CA . LYS A 1 108 ? 1.819 -11.394 -1.996 1.00 82.38 108 LYS A CA 1
ATOM 848 C C . LYS A 1 108 ? 0.693 -11.995 -1.181 1.00 82.38 108 LYS A C 1
ATOM 850 O O . LYS A 1 108 ? 0.303 -11.417 -0.165 1.00 82.38 108 LYS A O 1
ATOM 855 N N . LEU A 1 109 ? 0.223 -13.172 -1.585 1.00 82.31 109 LEU A N 1
ATOM 856 C CA . LEU A 1 109 ? -0.670 -13.965 -0.752 1.00 82.31 109 LEU A CA 1
ATOM 857 C C . LEU A 1 109 ? 0.094 -14.385 0.513 1.00 82.31 109 LEU A C 1
ATOM 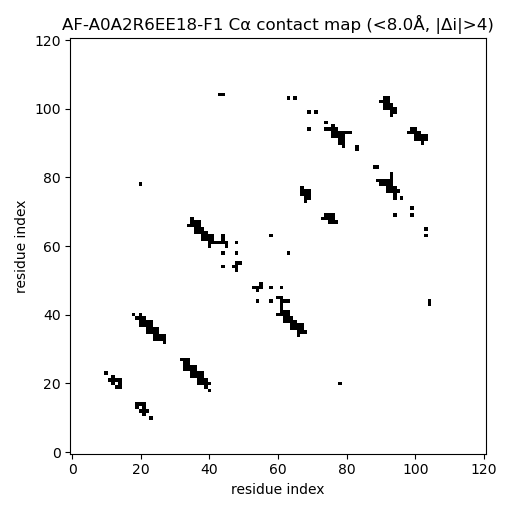859 O O . LEU A 1 109 ? 1.196 -14.932 0.447 1.00 82.31 109 LEU A O 1
ATOM 863 N N . ARG A 1 110 ? -0.471 -14.078 1.679 1.00 78.44 110 ARG A N 1
ATOM 864 C CA . ARG A 1 110 ? 0.097 -14.419 2.985 1.00 78.44 110 ARG A CA 1
ATOM 865 C C . ARG A 1 110 ? -0.994 -15.047 3.834 1.00 78.44 110 ARG A C 1
ATOM 867 O O . ARG A 1 110 ? -2.067 -14.469 3.981 1.00 78.44 110 ARG A O 1
ATOM 874 N N . THR A 1 111 ? -0.690 -16.185 4.442 1.00 80.62 111 THR A N 1
ATOM 875 C CA . THR A 1 111 ? -1.517 -16.738 5.513 1.00 80.62 111 THR A CA 1
ATOM 876 C C . THR A 1 111 ? -1.158 -16.025 6.808 1.00 80.62 111 THR A C 1
ATOM 878 O O . THR A 1 111 ? 0.008 -15.997 7.200 1.00 80.62 111 THR A O 1
ATOM 881 N N . VAL A 1 112 ? -2.154 -15.442 7.471 1.00 72.12 112 VAL A N 1
ATOM 882 C CA . VAL A 1 112 ? -2.008 -14.906 8.826 1.00 72.12 112 VAL A CA 1
ATOM 883 C C . VAL A 1 112 ? -2.620 -15.905 9.810 1.00 72.12 112 VAL A C 1
ATOM 885 O O . VAL A 1 112 ? -3.755 -16.333 9.592 1.00 72.12 112 VAL A O 1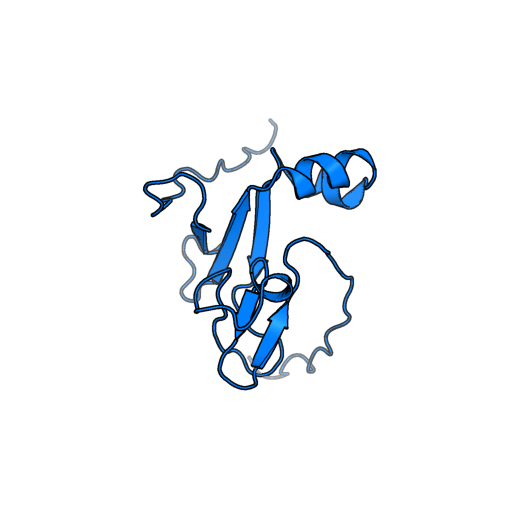
ATOM 888 N N . PRO A 1 113 ? -1.905 -16.323 10.868 1.00 75.88 113 PRO A N 1
ATOM 889 C CA . PRO A 1 113 ? -2.479 -17.214 11.865 1.00 75.88 113 PRO A CA 1
ATOM 890 C C . PRO A 1 113 ? -3.599 -16.478 12.608 1.00 75.88 113 PRO A C 1
ATOM 892 O O . PRO A 1 113 ? -3.367 -15.465 13.271 1.00 75.88 113 PRO A O 1
ATOM 895 N N . GLY A 1 114 ? -4.828 -16.975 12.478 1.00 77.62 114 GLY A N 1
ATOM 896 C CA . GLY A 1 114 ? -5.953 -16.505 13.277 1.00 77.62 114 GLY A CA 1
ATOM 897 C C . GLY A 1 114 ? -5.844 -17.063 14.691 1.00 77.62 114 GLY A C 1
ATOM 898 O O . GLY A 1 114 ? -5.660 -18.266 14.865 1.00 77.62 114 GLY A O 1
ATOM 899 N N . ARG A 1 115 ? -5.966 -16.208 15.712 1.00 77.12 115 ARG A N 1
ATOM 900 C CA . ARG A 1 115 ? -6.256 -16.708 17.063 1.00 77.12 115 ARG A CA 1
ATOM 901 C C . ARG A 1 115 ? -7.686 -17.266 17.081 1.00 77.12 115 ARG A C 1
ATOM 903 O O . ARG A 1 115 ? -8.524 -16.732 16.345 1.00 77.12 115 ARG A O 1
ATOM 910 N N . PRO A 1 116 ? -7.976 -18.295 17.900 1.00 81.81 116 PRO A N 1
ATOM 911 C CA . PRO A 1 116 ? -9.345 -18.733 18.139 1.00 81.81 116 PRO A CA 1
ATOM 912 C C . PRO A 1 116 ? -10.234 -17.533 18.461 1.00 81.81 116 PRO A C 1
ATOM 914 O O . PRO A 1 116 ? -9.806 -16.583 19.127 1.00 81.81 116 PRO A O 1
ATOM 917 N N . ARG A 1 117 ? -11.459 -17.546 17.935 1.00 78.00 117 ARG A N 1
ATOM 918 C CA . ARG A 1 117 ? -12.457 -16.546 18.306 1.00 78.00 117 ARG A CA 1
ATOM 919 C C . ARG A 1 117 ? -12.687 -16.676 19.819 1.00 78.00 117 ARG A C 1
ATOM 921 O O . ARG A 1 117 ? -12.909 -17.798 20.247 1.00 78.00 117 ARG A O 1
ATOM 928 N N . PRO A 1 118 ? -12.655 -15.584 20.603 1.00 82.38 118 PRO A N 1
ATOM 929 C CA . PRO A 1 118 ? -12.978 -15.660 22.024 1.00 82.38 118 PRO A CA 1
ATOM 930 C C . PRO A 1 118 ? -14.373 -16.259 22.226 1.00 82.38 118 PRO A C 1
ATOM 932 O O . PRO A 1 118 ? -15.307 -15.863 21.518 1.00 82.38 118 PRO A O 1
ATOM 935 N N . GLU A 1 119 ? -14.483 -17.202 23.160 1.00 83.81 119 GLU A N 1
ATOM 936 C CA . GLU A 1 119 ? -15.741 -17.881 23.508 1.00 83.81 119 GLU A CA 1
ATOM 937 C C . GLU A 1 119 ? -16.729 -16.909 24.179 1.00 83.81 119 GLU A C 1
ATOM 939 O O . GLU A 1 119 ? -17.938 -17.002 23.971 1.00 83.81 119 GLU A O 1
ATOM 944 N N . ASP A 1 120 ? -16.197 -15.925 24.908 1.00 69.56 120 ASP A N 1
ATOM 945 C CA . ASP A 1 120 ? -16.972 -14.952 25.670 1.00 69.56 120 ASP A CA 1
ATOM 946 C C . ASP A 1 120 ? -17.126 -13.645 24.877 1.00 69.56 120 ASP A C 1
ATOM 948 O O . ASP A 1 120 ? -16.143 -13.009 24.470 1.00 69.56 120 ASP A O 1
ATOM 952 N N . ARG A 1 121 ? -18.378 -13.243 24.641 1.00 53.34 121 ARG A N 1
ATOM 953 C CA . ARG A 1 121 ? -18.759 -11.931 24.108 1.00 53.34 121 ARG A CA 1
ATOM 954 C C . ARG A 1 121 ? -19.754 -11.251 25.021 1.00 53.34 121 ARG A C 1
ATOM 956 O O . ARG A 1 121 ? -20.734 -11.928 25.396 1.00 53.34 121 ARG A O 1
#

pLDDT: mean 78.59, std 18.51, range [33.28, 95.19]

Solvent-accessible surface area (backbone atoms only — not comparable to full-atom values): 8013 Å² total; per-residue (Å²): 133,83,84,81,80,82,73,87,76,84,81,75,66,86,39,100,76,82,74,58,67,30,66,51,63,55,94,32,86,94,46,96,69,70,45,50,28,38,34,43,74,38,70,69,48,46,59,50,28,76,81,31,72,70,50,41,76,72,38,60,95,18,39,47,74,46,71,46,50,39,90,85,81,66,49,70,46,35,69,61,72,59,91,55,96,45,79,91,49,48,79,26,31,42,28,83,92,79,68,48,73,42,61,85,90,60,90,71,95,74,89,75,89,75,74,80,78,75,91,77,130

=== Feature glossary ===
The record interleaves many kinds of information about one protein. Here is each kind framed as the question it answers.

Q: Are the domains correctly placed relative to each other?
A: Predicted aligned error is AlphaFold's pairwise confidence. Unlike pLDDT (per-residue), PAE is per-residue-pair and captures whether two parts of the structure are correctly placed relative to each other. Units are ångströms of expected positional error.

Q: Which residues are in helices, strands, or loops?
A: Eight-state secondary structure (DSSP): H is the canonical α-helix, G the tighter 3₁₀-helix, I the wider π-helix; E/B are β-structure, T and S are turns and bends, and '-' is everything else. DSSP derives these from the pattern of main-chain N–H···O=C hydrogen bonds, not from the sequence.

Q: What if only a Cα trace is available?
A: P-SEA three-state annotation labels each residue as helix, strand, or coil based purely on the geometry of the Cα trace. It serves as a fallback when the full backbone (and thus DSSP) is unavailable.

Q: What are the backbone torsion angles?
A: φ (phi) and ψ (psi) are the two rotatable backbone dihedrals per residue: φ is the C(i-1)–N–Cα–C torsion, ψ is the N–Cα–C–N(i+1) torsion, both in degrees on (−180°, 180°]. α-helical residues cluster near (−60°, −45°); β-strand residues near (−120°, +130°). A Ramachandran plot is simply a scatter of (φ, ψ) for every residue.

Q: What known structures does this most resemble?
A: Structural nearest neighbors (via Foldseek easy-search vs the PDB). Reported per hit: target PDB id, E-value, and alignment TM-score. A TM-score above ~0.5 is the conventional threshold for 'same fold'.

Q: What family and function is it annotated with?
A: Database cross-references. InterPro integrates a dozen domain/family signature databases into unified entries with residue-range hits. GO terms attach function/process/location labels with evidence codes. CATH codes position the fold in a four-level structural taxonomy. Organism is the NCBI-taxonomy species name.

Q: Which residues are buried vs exposed?
A: Solvent accessibility: the surface area of each residue that a 1.4 Å water probe can touch, in Å². When only backbone atoms are present the absolute values are lower than full-atom SASA (side chains contribute most of the area) and are flagged as backbone-only.

Q: What do the diagnostic plots show?
A: Three diagnostic plots accompany the record. The Cα contact map visualizes the tertiary structure as a 2D adjacency matrix (8 Å cutoff, sequence-local contacts suppressed). The Ramachandran plot shows the distribution of backbone (φ, ψ) torsions, with points in the α and β basins reflecting secondary structure content. The PAE plot shows AlphaFold's inter-residue confidence as a color matrix.

Q: What is the amino-acid chain?
A: The amino-acid sequence is the protein's primary structure: the linear order of residues from the N-terminus to the C-terminus, written in one-letter code. Everything else here — the 3D coordinates, the secondary structure, the domain annotations — is ultimately a consequence of this string.

Q: What do the rendered images show?
A: The six renders are orthographic views along the three Cartesian axes in both directions. Representation (cartoon, sticks, or surface) and color scheme (sequence-rainbow or by-chain) vary across proteins so the training set covers all the common visualization conventions.

Q: Where is each backbone atom in 3D?
A: The mmCIF table is the protein's shape written out atom by atom. For each backbone N, Cα, C, and carbonyl O, it records an (x, y, z) coordinate triple in Å plus the residue type, chain letter, and residue number.

Q: How mobile is each atom in the crystal?
A: For experimental (PDB) structures, the B-factor (temperature factor) quantifies the positional spread of each atom in the crystal — a combination of thermal vibration and static disorder — in units of Å². High B-factors mark flexible loops or poorly resolved regions; low B-factors mark the rigid, well-ordered core.

Q: How big and how compact is the whole molecule?
A: Three whole-structure scalars: the radius of gyration (RMS distance of Cα from centroid, in Å), the count of Cα–Cα contacts (pairs closer than 8 Å and separated by more than four residues in sequence — i.e. tertiary, not local, contacts), and the bounding-box dimensions. Together they distinguish compact globular folds from extended fibres or disordered chains.

Q: What does the local fold look like, residue by residue?
A: A 3Di character summarizes, for each residue, the relative orientation of the Cα frame of its nearest spatial neighbor. Because it encodes fold topology rather than chemistry, 3Di alignments detect remote structural similarity that sequence alignment misses.

Q: How confident is the AlphaFold model at each residue?
A: For AlphaFold models, the B-factor field carries pLDDT — the model's own estimate of local accuracy on a 0–100 scale. Regions with pLDDT<50 should be treated as essentially unmodeled; they often correspond to intrinsically disordered segments.